Protein AF-A0AAD6E544-F1 (afdb_monomer_lite)

pLDDT: mean 71.39, std 13.04, range [35.19, 89.0]

Structure (mmCIF, N/CA/C/O backbone):
data_AF-A0AAD6E544-F1
#
_entry.id   AF-A0AAD6E544-F1
#
loop_
_atom_site.group_PDB
_atom_site.id
_atom_site.type_symbol
_atom_site.label_atom_id
_atom_site.label_alt_id
_atom_site.label_comp_id
_atom_site.label_asym_id
_atom_site.label_entity_id
_atom_site.label_seq_id
_atom_site.pdbx_PDB_ins_code
_atom_site.Cartn_x
_atom_site.Cartn_y
_atom_site.Cartn_z
_atom_site.occupancy
_atom_site.B_iso_or_equiv
_atom_site.auth_seq_id
_atom_site.auth_comp_id
_atom_site.auth_asym_id
_atom_site.auth_atom_id
_atom_site.pdbx_PDB_model_num
ATOM 1 N N . MET A 1 1 ? -18.993 24.884 -3.887 1.00 37.41 1 MET A N 1
ATOM 2 C CA . MET A 1 1 ? -19.398 24.580 -2.496 1.00 37.41 1 MET A CA 1
ATOM 3 C C . MET A 1 1 ? -19.678 23.075 -2.338 1.00 37.41 1 MET A C 1
ATOM 5 O O . MET A 1 1 ? -20.752 22.699 -1.905 1.00 37.41 1 MET A O 1
ATOM 9 N N . GLY A 1 2 ? -18.723 22.205 -2.718 1.00 45.84 2 GLY A N 1
ATOM 10 C CA . GLY A 1 2 ? -18.941 20.744 -2.788 1.00 45.84 2 GLY A CA 1
ATOM 11 C C . GLY A 1 2 ? -17.699 19.869 -2.557 1.00 45.84 2 GLY A C 1
ATOM 12 O O . GLY A 1 2 ? -17.730 18.685 -2.861 1.00 45.84 2 GLY A O 1
ATOM 13 N N . SER A 1 3 ? -16.596 20.416 -2.033 1.00 56.09 3 SER A N 1
ATOM 14 C CA . SER A 1 3 ? -15.335 19.658 -1.915 1.00 56.09 3 SER A CA 1
ATOM 15 C C . SER A 1 3 ? -15.232 18.784 -0.664 1.00 56.09 3 SER A C 1
ATOM 17 O O . SER A 1 3 ? -14.576 17.749 -0.718 1.00 56.09 3 SER A O 1
ATOM 19 N N . ILE A 1 4 ? -15.874 19.149 0.452 1.00 55.16 4 ILE A N 1
ATOM 20 C CA . ILE A 1 4 ? -15.643 18.467 1.741 1.00 55.16 4 ILE A CA 1
ATOM 21 C C . ILE A 1 4 ? -16.252 17.058 1.759 1.00 55.16 4 ILE A C 1
ATOM 23 O O . ILE A 1 4 ? -15.637 16.153 2.300 1.00 55.16 4 ILE A O 1
ATOM 27 N N . ILE A 1 5 ? -17.401 16.832 1.114 1.00 61.97 5 ILE A N 1
ATOM 28 C CA . ILE A 1 5 ? -18.051 15.506 1.099 1.00 61.97 5 ILE A CA 1
ATOM 29 C C . ILE A 1 5 ? -17.251 14.508 0.244 1.00 61.97 5 ILE A C 1
ATOM 31 O O . ILE A 1 5 ? -17.193 13.325 0.564 1.00 61.97 5 ILE A O 1
ATOM 35 N N . SER A 1 6 ? -16.554 14.989 -0.794 1.00 71.44 6 SER A N 1
ATOM 36 C CA . SER A 1 6 ? -15.787 14.123 -1.700 1.00 71.44 6 SER A CA 1
ATOM 37 C C . SER A 1 6 ? -14.628 13.393 -1.016 1.00 71.44 6 SER A C 1
ATOM 39 O O . SER A 1 6 ? -14.328 12.264 -1.386 1.00 71.44 6 SER A O 1
ATOM 41 N N . ILE A 1 7 ? -14.010 13.996 0.009 1.00 79.62 7 ILE A N 1
ATOM 42 C CA . ILE A 1 7 ? -12.838 13.418 0.684 1.00 79.62 7 ILE A CA 1
ATOM 43 C C . ILE A 1 7 ? -13.203 12.215 1.562 1.00 79.62 7 ILE A C 1
ATOM 45 O O . ILE A 1 7 ? -12.372 11.350 1.822 1.00 79.62 7 ILE A O 1
ATOM 49 N N . PHE A 1 8 ? -14.457 12.154 2.012 1.00 79.44 8 PHE A N 1
ATOM 50 C CA . PHE A 1 8 ? -14.987 11.053 2.810 1.00 79.44 8 PHE A CA 1
ATOM 51 C C . PHE A 1 8 ? -15.569 9.938 1.948 1.00 79.44 8 PHE A C 1
ATOM 53 O O . PHE A 1 8 ? -16.014 8.942 2.501 1.00 79.44 8 PHE A O 1
ATOM 60 N N . HIS A 1 9 ? -15.594 10.080 0.625 1.00 82.06 9 HIS A N 1
ATOM 61 C CA . HIS A 1 9 ? -16.112 9.043 -0.255 1.00 82.06 9 HIS A CA 1
ATOM 62 C C . HIS A 1 9 ? -15.149 7.838 -0.286 1.00 82.06 9 HIS A C 1
ATOM 64 O O . HIS A 1 9 ? -13.937 8.052 -0.367 1.00 82.06 9 HIS A O 1
ATOM 70 N N . PRO A 1 10 ? -15.635 6.582 -0.284 1.00 77.44 10 PRO A N 1
ATOM 71 C CA . PRO A 1 10 ? -14.757 5.403 -0.242 1.00 77.44 10 PRO A CA 1
ATOM 72 C C . PRO A 1 10 ? -13.867 5.296 -1.490 1.00 77.44 10 PRO A C 1
ATOM 74 O O . PRO A 1 10 ? -12.721 4.854 -1.434 1.00 77.44 10 PRO A O 1
ATOM 77 N N . GLY A 1 11 ? -14.364 5.793 -2.624 1.00 79.75 11 GLY A N 1
ATOM 78 C CA . GLY A 1 11 ? -13.608 5.921 -3.872 1.00 79.75 11 GLY A CA 1
ATOM 79 C C . GLY A 1 11 ? -12.669 7.133 -3.951 1.00 79.75 11 GLY A C 1
ATOM 80 O O . GLY A 1 11 ? -12.139 7.395 -5.027 1.00 79.75 11 GLY A O 1
ATOM 81 N N . PHE A 1 12 ? -12.487 7.911 -2.879 1.00 84.12 12 PHE A N 1
ATOM 82 C CA . PHE A 1 12 ? -11.578 9.055 -2.907 1.00 84.12 12 PHE A CA 1
ATOM 83 C C . PHE A 1 12 ? -10.127 8.597 -3.095 1.00 84.12 12 PHE A C 1
ATOM 85 O O . PHE A 1 12 ? -9.654 7.668 -2.442 1.00 84.12 12 PHE A O 1
ATOM 92 N N . THR A 1 13 ? -9.396 9.293 -3.961 1.00 83.31 13 THR A N 1
ATOM 93 C CA . THR A 1 13 ? -7.966 9.071 -4.184 1.00 83.31 13 THR A CA 1
ATOM 94 C C . THR A 1 13 ? -7.228 10.390 -4.088 1.00 83.31 13 THR A C 1
ATOM 96 O O . THR A 1 13 ? -7.663 11.387 -4.668 1.00 83.31 13 THR A O 1
ATOM 99 N N . TRP A 1 14 ? -6.085 10.397 -3.406 1.00 80.38 14 TRP A N 1
ATOM 100 C CA . TRP A 1 14 ? -5.241 11.585 -3.365 1.00 80.38 14 TRP A CA 1
ATOM 101 C C . TRP A 1 14 ? -4.685 11.896 -4.760 1.00 80.38 14 TRP A C 1
ATOM 103 O O . TRP A 1 14 ? -4.301 10.968 -5.477 1.00 80.38 14 TRP A O 1
ATOM 113 N N . PRO A 1 15 ? -4.591 13.182 -5.148 1.00 76.81 15 PRO A N 1
ATOM 114 C CA . PRO A 1 15 ? -3.911 13.563 -6.375 1.00 76.81 15 PRO A CA 1
ATOM 115 C C . PRO A 1 15 ? -2.449 13.121 -6.280 1.00 76.81 15 PRO A C 1
ATOM 117 O O . PRO A 1 15 ? -1.668 13.635 -5.477 1.00 76.81 15 PRO A O 1
ATOM 120 N N . GLN A 1 16 ? -2.085 12.124 -7.080 1.00 66.19 16 GLN A N 1
ATOM 121 C CA . GLN A 1 16 ? -0.744 11.567 -7.061 1.00 66.19 16 GLN A CA 1
ATOM 122 C C . GLN A 1 16 ? 0.183 12.455 -7.889 1.00 66.19 16 GLN A C 1
ATOM 124 O O . GLN A 1 16 ? -0.009 12.635 -9.090 1.00 66.19 16 GLN A O 1
ATOM 129 N N . ARG A 1 17 ? 1.230 12.990 -7.254 1.00 61.19 17 ARG A N 1
ATOM 130 C CA . ARG A 1 17 ? 2.370 13.531 -7.998 1.00 61.19 17 ARG A CA 1
ATOM 131 C C . ARG A 1 17 ? 3.162 12.347 -8.534 1.00 61.19 17 ARG A C 1
ATOM 133 O O . ARG A 1 17 ? 3.851 11.671 -7.774 1.00 61.19 17 ARG A O 1
ATOM 140 N N . ILE A 1 18 ? 3.027 12.075 -9.826 1.00 61.66 18 ILE A N 1
ATOM 141 C CA . ILE A 1 18 ? 3.877 11.105 -10.514 1.00 61.66 18 ILE A CA 1
ATOM 142 C C . ILE A 1 18 ? 5.284 11.705 -10.525 1.00 61.66 18 ILE A C 1
ATOM 144 O O . ILE A 1 18 ? 5.529 12.716 -11.179 1.00 61.66 18 ILE A O 1
ATOM 148 N N . SER A 1 19 ? 6.190 11.133 -9.730 1.00 60.44 19 SER A N 1
ATOM 149 C CA . SER A 1 19 ? 7.608 11.462 -9.829 1.00 60.44 19 SER A CA 1
ATOM 150 C C . SER A 1 19 ? 8.166 10.707 -11.033 1.00 60.44 19 SER A C 1
ATOM 152 O O . SER A 1 19 ? 8.144 9.477 -11.005 1.00 60.44 19 SER A O 1
ATOM 154 N N . PRO A 1 20 ? 8.688 11.388 -12.066 1.00 60.16 20 PRO A N 1
ATOM 155 C CA . PRO A 1 20 ? 9.311 10.716 -13.207 1.00 60.16 20 PRO A CA 1
ATOM 156 C C . PRO A 1 20 ? 10.679 10.107 -12.849 1.00 60.16 20 PRO A C 1
ATOM 158 O O . PRO A 1 20 ? 11.314 9.459 -13.675 1.00 60.16 20 PRO A O 1
ATOM 161 N N . ILE A 1 21 ? 11.175 10.344 -11.630 1.00 70.81 21 ILE A N 1
ATOM 162 C CA . ILE A 1 21 ? 12.510 9.932 -11.205 1.00 70.81 21 ILE A CA 1
ATOM 163 C C . ILE A 1 21 ? 12.426 8.572 -10.518 1.00 70.81 21 ILE A C 1
ATOM 165 O O . ILE A 1 21 ? 11.900 8.453 -9.409 1.00 70.81 21 ILE A O 1
ATOM 169 N N . ILE A 1 22 ? 12.999 7.564 -11.170 1.00 76.00 22 ILE A N 1
ATOM 170 C CA . ILE A 1 22 ? 13.142 6.215 -10.625 1.00 76.00 22 ILE A CA 1
ATOM 171 C C . ILE A 1 22 ? 14.223 6.225 -9.541 1.00 76.00 22 ILE A C 1
ATOM 173 O O . ILE A 1 22 ? 15.335 6.719 -9.751 1.00 76.00 22 ILE A O 1
ATOM 177 N N . CYS A 1 23 ? 13.896 5.688 -8.364 1.00 73.31 23 CYS A N 1
ATOM 178 C CA . CYS A 1 23 ? 14.810 5.662 -7.228 1.00 73.31 23 CYS A CA 1
ATOM 179 C C . CYS A 1 23 ? 15.941 4.651 -7.468 1.00 73.31 23 CYS A C 1
ATOM 181 O O . CYS A 1 23 ? 15.741 3.441 -7.382 1.00 73.31 23 CYS A O 1
ATOM 183 N N . LYS A 1 24 ? 17.145 5.154 -7.754 1.00 75.31 24 LYS A N 1
ATOM 184 C CA . LYS A 1 24 ? 18.353 4.331 -7.950 1.00 75.31 24 LYS A CA 1
ATOM 185 C C . LYS A 1 24 ? 19.061 3.956 -6.648 1.00 75.31 24 LYS A C 1
ATOM 187 O O . LYS A 1 24 ? 19.934 3.102 -6.646 1.00 75.31 24 LYS A O 1
ATOM 192 N N . ILE A 1 25 ? 18.711 4.616 -5.547 1.00 76.88 25 ILE A N 1
ATOM 193 C CA . ILE A 1 25 ? 19.344 4.421 -4.242 1.00 76.88 25 ILE A CA 1
ATOM 194 C C . ILE A 1 25 ? 18.436 3.533 -3.399 1.00 76.88 25 ILE A C 1
ATOM 196 O O . ILE A 1 25 ? 17.225 3.757 -3.361 1.00 76.88 25 ILE A O 1
ATOM 200 N N . THR A 1 26 ? 19.024 2.567 -2.693 1.00 74.19 26 THR A N 1
ATOM 201 C CA . THR A 1 26 ? 18.292 1.756 -1.722 1.00 74.19 26 THR A CA 1
ATOM 202 C C . THR A 1 26 ? 17.667 2.663 -0.660 1.00 74.19 26 THR A C 1
ATOM 204 O O . THR A 1 26 ? 18.392 3.377 0.044 1.00 74.19 26 THR A O 1
ATOM 207 N N . PRO A 1 27 ? 16.333 2.670 -0.521 1.00 71.38 27 PRO A N 1
ATOM 208 C CA . PRO A 1 27 ? 15.684 3.441 0.524 1.00 71.38 27 PRO A CA 1
ATOM 209 C C . PRO A 1 27 ? 16.084 2.910 1.906 1.00 71.38 27 PRO A C 1
ATOM 211 O O . PRO A 1 27 ? 16.289 1.714 2.110 1.00 71.38 27 PRO A O 1
ATOM 214 N N . LYS A 1 28 ? 16.215 3.815 2.880 1.00 70.44 28 LYS A N 1
ATOM 215 C CA . LYS A 1 28 ? 16.589 3.440 4.250 1.00 70.44 28 LYS A CA 1
ATOM 216 C C . LYS A 1 28 ? 15.499 2.562 4.859 1.00 70.44 28 LYS A C 1
ATOM 218 O O . LYS A 1 28 ? 14.329 2.931 4.788 1.00 70.44 28 LYS A O 1
ATOM 223 N N . ILE A 1 29 ? 15.884 1.468 5.526 1.00 68.00 29 ILE A N 1
ATOM 224 C CA . ILE A 1 29 ? 14.922 0.717 6.338 1.00 68.00 29 ILE A CA 1
ATOM 225 C C . ILE A 1 29 ? 14.431 1.642 7.465 1.00 68.00 29 ILE A C 1
ATOM 227 O O . ILE A 1 29 ? 15.250 2.169 8.232 1.00 68.00 29 ILE A O 1
ATOM 231 N N . PRO A 1 30 ? 13.115 1.827 7.609 1.00 64.62 30 PRO A N 1
ATOM 232 C CA . PRO A 1 30 ? 12.549 2.472 8.779 1.00 64.62 30 PRO A CA 1
ATOM 233 C C . PRO A 1 30 ? 12.878 1.687 10.045 1.00 64.62 30 PRO A C 1
ATOM 235 O O . PRO A 1 30 ? 12.902 0.455 10.084 1.00 64.62 30 PRO A O 1
ATOM 238 N N . ARG A 1 31 ? 13.160 2.419 11.119 1.00 65.06 31 ARG A N 1
ATOM 239 C CA . ARG A 1 31 ? 13.463 1.794 12.405 1.00 65.0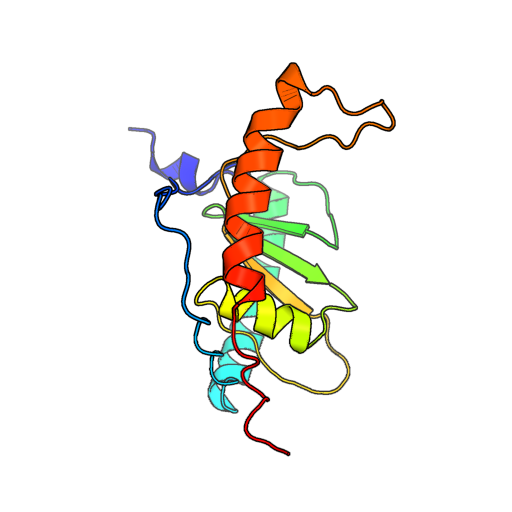6 31 ARG A CA 1
ATOM 240 C C . ARG A 1 31 ? 12.187 1.193 12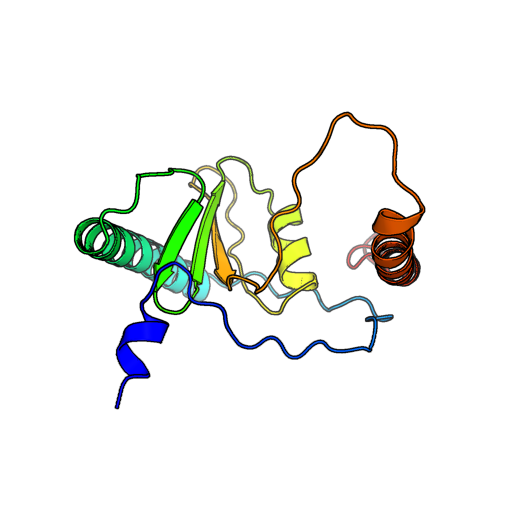.968 1.00 65.06 31 ARG A C 1
ATOM 242 O O . ARG A 1 31 ? 11.152 1.848 12.997 1.00 65.06 31 ARG A O 1
ATOM 249 N N . SER A 1 32 ? 12.284 -0.029 13.485 1.00 63.75 32 SER A N 1
ATOM 250 C CA . SER A 1 32 ? 11.164 -0.640 14.192 1.00 63.75 32 SER A CA 1
ATOM 251 C C . SER A 1 32 ? 10.717 0.267 15.345 1.00 63.75 32 SER A C 1
ATOM 253 O O . SER A 1 32 ? 11.578 0.695 16.129 1.00 63.75 32 SER A O 1
ATOM 255 N N . PRO A 1 33 ? 9.412 0.522 15.510 1.00 65.50 33 PRO A N 1
ATOM 256 C CA . PRO A 1 33 ? 8.934 1.405 16.558 1.00 65.50 33 PRO A CA 1
ATOM 257 C C . PRO A 1 33 ? 9.279 0.839 17.941 1.00 65.50 33 PRO A C 1
ATOM 259 O O . PRO A 1 33 ? 9.139 -0.360 18.221 1.00 65.50 33 PRO A O 1
ATOM 262 N N . GLY A 1 34 ? 9.736 1.724 18.830 1.00 71.31 34 GLY A N 1
ATOM 263 C CA . GLY A 1 34 ? 9.991 1.403 20.235 1.00 71.31 34 GLY A CA 1
ATOM 264 C C . GLY A 1 34 ? 8.709 1.013 20.984 1.00 71.31 34 GLY A C 1
ATOM 265 O O . GLY A 1 34 ? 7.605 1.113 20.454 1.00 71.31 34 GLY A O 1
ATOM 266 N N . LYS A 1 35 ? 8.828 0.595 22.253 1.00 74.38 35 LYS A N 1
ATOM 267 C CA . LYS A 1 35 ? 7.683 0.137 23.075 1.00 74.38 35 LYS A CA 1
ATOM 268 C C . LYS A 1 35 ? 6.508 1.129 23.100 1.00 74.38 35 LYS A C 1
ATOM 270 O O . LYS A 1 35 ? 5.358 0.711 23.040 1.00 74.38 35 LYS A O 1
ATOM 275 N N . LEU A 1 36 ? 6.801 2.428 23.180 1.00 76.12 36 LEU A N 1
ATOM 276 C CA . LEU A 1 36 ? 5.785 3.486 23.164 1.00 76.12 36 LEU A CA 1
ATOM 277 C C . LEU A 1 36 ? 5.107 3.612 21.796 1.00 76.12 36 LEU A C 1
ATOM 279 O O . LEU A 1 36 ? 3.884 3.691 21.738 1.00 76.12 36 LEU A O 1
ATOM 283 N N . GLY A 1 37 ? 5.886 3.553 20.712 1.00 74.69 37 GLY A N 1
ATOM 284 C CA . GLY A 1 37 ? 5.356 3.579 19.347 1.00 74.69 37 GLY A CA 1
ATOM 285 C C . GLY A 1 37 ? 4.417 2.406 19.080 1.00 74.69 37 GLY A C 1
ATOM 286 O O . GLY A 1 37 ? 3.342 2.601 18.530 1.00 74.69 37 GLY A O 1
ATOM 287 N N . ARG A 1 38 ? 4.753 1.207 19.576 1.00 70.38 38 ARG A N 1
ATOM 288 C CA . ARG A 1 38 ? 3.872 0.033 19.464 1.00 70.38 38 ARG A CA 1
ATOM 289 C C . ARG A 1 38 ? 2.521 0.235 20.149 1.00 70.38 38 ARG A C 1
ATOM 291 O O . ARG A 1 38 ? 1.494 -0.029 19.542 1.00 70.38 38 ARG A O 1
ATOM 298 N N . ARG A 1 39 ? 2.506 0.776 21.373 1.00 75.69 39 ARG A N 1
ATOM 299 C CA . ARG A 1 39 ? 1.252 1.075 22.092 1.00 75.69 39 ARG A CA 1
ATOM 300 C C . ARG A 1 39 ? 0.407 2.131 21.387 1.00 75.69 39 ARG A C 1
ATOM 302 O O . ARG A 1 39 ? -0.806 1.978 21.306 1.00 75.69 39 ARG A O 1
ATOM 309 N N . ALA A 1 40 ? 1.040 3.193 20.888 1.00 78.12 40 ALA A N 1
ATOM 310 C CA . ALA A 1 40 ? 0.342 4.210 20.107 1.00 78.12 40 ALA A CA 1
ATOM 311 C C . ALA A 1 40 ? -0.303 3.598 18.854 1.00 78.12 40 ALA A C 1
ATOM 313 O O . ALA A 1 40 ? -1.425 3.950 18.499 1.00 78.12 40 ALA A O 1
ATOM 314 N N . TRP A 1 41 ? 0.374 2.633 18.231 1.00 75.25 41 TRP A N 1
ATOM 315 C CA . TRP A 1 41 ? -0.125 1.952 17.046 1.00 75.25 41 TRP A CA 1
ATOM 316 C C . TRP A 1 41 ? -1.274 0.984 17.334 1.00 75.25 41 TRP A C 1
ATOM 318 O O . TRP A 1 41 ? -2.258 0.984 16.603 1.00 75.25 41 TRP A O 1
ATOM 328 N N . ASP A 1 42 ? -1.213 0.230 18.432 1.00 74.06 42 ASP A N 1
ATOM 329 C CA . ASP A 1 42 ? -2.332 -0.607 18.886 1.00 74.06 42 ASP A CA 1
ATOM 330 C C . ASP A 1 42 ? -3.605 0.222 19.123 1.00 74.06 42 ASP A C 1
ATOM 332 O O . ASP A 1 42 ? -4.707 -0.174 18.730 1.00 74.06 42 ASP A O 1
ATOM 336 N N . LEU A 1 43 ? -3.452 1.401 19.738 1.00 81.75 43 LEU A N 1
ATOM 337 C CA . LEU A 1 43 ? -4.554 2.343 19.943 1.00 81.75 43 LEU A CA 1
ATOM 338 C C . LEU A 1 43 ? -5.093 2.872 18.613 1.00 81.75 43 LEU A C 1
ATOM 340 O O . LEU A 1 43 ? -6.310 2.932 18.422 1.00 81.75 43 LEU A O 1
ATOM 344 N N . LEU A 1 44 ? -4.201 3.226 17.687 1.00 82.81 44 LEU A N 1
ATOM 345 C CA . LEU A 1 44 ? -4.578 3.703 16.362 1.00 82.81 44 LEU A CA 1
ATOM 346 C C . LEU A 1 44 ? -5.336 2.626 15.583 1.00 82.81 44 LEU A C 1
ATOM 348 O O . LEU A 1 44 ? -6.416 2.910 15.080 1.00 82.81 44 LEU A O 1
ATOM 352 N N . HIS A 1 45 ? -4.854 1.384 15.554 1.00 76.00 45 HIS A N 1
ATOM 353 C CA . HIS A 1 45 ? -5.542 0.275 14.889 1.00 76.00 45 HIS A CA 1
ATOM 354 C C . HIS A 1 45 ? -6.926 0.002 15.478 1.00 76.00 45 HIS A C 1
ATOM 356 O O . HIS A 1 45 ? -7.891 -0.157 14.732 1.00 76.00 45 HIS A O 1
ATOM 362 N N . THR A 1 46 ? -7.047 0.020 16.806 1.00 81.62 46 THR A N 1
ATOM 363 C CA . THR A 1 46 ? -8.343 -0.143 17.484 1.00 81.62 46 THR A CA 1
ATOM 364 C C . THR A 1 46 ? -9.311 0.987 17.113 1.00 81.62 46 THR A C 1
ATOM 366 O O . THR A 1 46 ? -10.490 0.757 16.831 1.00 81.62 46 THR A O 1
ATOM 369 N N . SER A 1 47 ? -8.800 2.218 17.059 1.00 84.06 47 SER A N 1
ATOM 370 C CA . SER A 1 47 ? -9.582 3.398 16.682 1.00 84.06 47 SER A CA 1
ATOM 371 C C . SER A 1 47 ? -10.017 3.336 15.219 1.00 84.06 47 SER A C 1
ATOM 373 O O . SER A 1 47 ? -11.180 3.583 14.918 1.00 84.06 47 SER A O 1
ATOM 375 N N . LEU A 1 48 ? -9.115 2.946 14.314 1.00 83.56 48 LEU A N 1
ATOM 376 C CA . LEU A 1 48 ? -9.399 2.790 12.888 1.00 83.56 48 LEU A CA 1
ATOM 377 C C . LEU A 1 48 ? -10.469 1.735 12.630 1.00 83.56 48 LEU A C 1
ATOM 379 O O . LEU A 1 48 ? -11.358 1.979 11.826 1.00 83.56 48 LEU A O 1
ATOM 383 N N . TYR A 1 49 ? -10.427 0.602 13.332 1.00 82.00 49 TYR A N 1
ATOM 384 C CA . TYR A 1 49 ? -11.459 -0.426 13.209 1.00 82.00 49 TYR A CA 1
ATOM 385 C C . TYR A 1 49 ? -12.834 0.083 13.667 1.00 82.00 49 TYR A C 1
ATOM 387 O O . TYR A 1 49 ? -13.848 -0.150 13.014 1.00 82.00 49 TYR A O 1
ATOM 395 N N . THR A 1 50 ? -12.865 0.847 14.762 1.00 84.44 50 THR A N 1
ATOM 396 C CA . THR A 1 50 ? -14.100 1.465 15.270 1.00 84.44 50 THR A CA 1
ATOM 397 C C . THR A 1 50 ? -14.656 2.492 14.279 1.00 84.44 50 THR A C 1
ATOM 399 O O . THR A 1 50 ? -15.850 2.480 13.978 1.00 84.44 50 THR A O 1
ATOM 402 N N . ILE A 1 51 ? -13.788 3.351 13.734 1.00 85.44 51 ILE A N 1
ATOM 403 C CA . ILE A 1 51 ? -14.144 4.339 12.706 1.00 85.44 51 ILE A CA 1
ATOM 404 C C . ILE A 1 51 ? -14.658 3.633 11.456 1.00 85.44 51 ILE A C 1
ATOM 406 O O . ILE A 1 51 ? -15.669 4.049 10.899 1.00 85.44 51 ILE A O 1
ATOM 410 N N . TRP A 1 52 ? -13.990 2.560 11.039 1.00 84.75 52 TRP A N 1
ATOM 411 C CA . TRP A 1 52 ? -14.383 1.768 9.887 1.00 84.75 52 TRP A CA 1
ATOM 412 C C . TRP A 1 52 ? -15.781 1.178 10.055 1.00 84.75 52 TRP A C 1
ATOM 414 O O . TRP A 1 52 ? -16.603 1.346 9.167 1.00 84.75 52 TRP A O 1
ATOM 424 N N . ASN A 1 53 ? -16.083 0.563 11.202 1.00 84.12 53 ASN A N 1
ATOM 425 C CA . ASN A 1 53 ? -17.398 -0.026 11.460 1.00 84.12 53 ASN A CA 1
ATOM 426 C C . ASN A 1 53 ? -18.527 1.021 11.439 1.00 84.12 53 ASN A C 1
ATOM 428 O O . ASN A 1 53 ? -19.624 0.768 10.948 1.00 84.12 53 ASN A O 1
ATOM 432 N N . TRP A 1 54 ? -18.258 2.221 11.958 1.00 85.88 54 TRP A N 1
ATOM 433 C CA . TRP A 1 54 ? -19.205 3.333 11.878 1.00 85.88 54 TRP A CA 1
ATOM 434 C C . TRP A 1 54 ? -19.372 3.843 10.436 1.00 85.88 54 TRP A C 1
ATOM 436 O O . TRP A 1 54 ? -20.484 4.095 9.976 1.00 85.88 54 TRP A O 1
ATOM 446 N N . TYR A 1 55 ? -18.263 3.960 9.710 1.00 84.94 55 TYR A N 1
ATOM 447 C CA . TYR A 1 55 ? -18.209 4.460 8.342 1.00 84.94 55 TYR A CA 1
ATOM 448 C C . TYR A 1 55 ? -18.845 3.500 7.324 1.00 84.94 55 TYR A C 1
ATOM 450 O O . TYR A 1 55 ? -19.600 3.938 6.455 1.00 84.94 55 TYR A O 1
ATOM 458 N N . SER A 1 56 ? -18.598 2.194 7.453 1.00 82.75 56 SER A N 1
ATOM 459 C CA . SER A 1 56 ? -19.176 1.158 6.594 1.00 82.75 56 SER A CA 1
ATOM 460 C C . SER A 1 56 ? -20.695 1.104 6.737 1.00 82.75 56 SER A C 1
ATOM 462 O O . SER A 1 56 ? -21.393 1.022 5.729 1.00 82.75 56 SER A O 1
ATOM 464 N N . GLY A 1 57 ? -21.213 1.265 7.961 1.00 81.62 57 GLY A N 1
ATOM 465 C CA . GLY A 1 57 ? -22.647 1.393 8.220 1.00 81.62 57 GLY A CA 1
ATOM 466 C C . GLY A 1 57 ? -23.271 2.641 7.588 1.00 81.62 57 GLY A C 1
ATOM 467 O O . GLY A 1 57 ? -24.431 2.606 7.185 1.00 81.62 57 GLY A O 1
ATOM 468 N N . TRP A 1 58 ? -22.509 3.730 7.450 1.00 83.00 58 TRP A N 1
ATOM 469 C CA . TRP A 1 58 ? -22.991 4.955 6.809 1.00 83.00 58 TRP A CA 1
ATOM 470 C C . TRP A 1 58 ? -23.036 4.850 5.275 1.00 83.00 58 TRP A C 1
ATOM 472 O O . TRP A 1 58 ? -23.971 5.359 4.659 1.00 83.00 58 TRP A O 1
ATOM 482 N N . TYR A 1 59 ? -22.063 4.173 4.658 1.00 79.19 59 TYR A N 1
ATOM 483 C CA . TYR A 1 59 ? -21.945 4.057 3.195 1.00 79.19 59 TYR A CA 1
ATOM 484 C C . TYR A 1 59 ? -22.453 2.730 2.609 1.00 79.19 59 TYR A C 1
ATOM 486 O O . TYR A 1 59 ? -22.432 2.567 1.392 1.00 79.19 59 TYR A O 1
ATOM 494 N N . GLY A 1 60 ? -22.915 1.790 3.441 1.00 76.81 60 GLY A N 1
ATOM 495 C CA . GLY A 1 60 ? -23.415 0.487 2.991 1.00 76.81 60 GLY A CA 1
ATOM 496 C C . GLY A 1 60 ? -22.343 -0.372 2.314 1.00 76.81 60 GLY A C 1
ATOM 497 O O . GLY A 1 60 ? -22.644 -1.094 1.369 1.00 76.81 60 GLY A O 1
ATOM 498 N N . ILE A 1 61 ? -21.088 -0.253 2.755 1.00 77.06 61 ILE A N 1
ATOM 499 C CA . ILE A 1 61 ? -19.949 -0.972 2.169 1.00 77.06 61 ILE A CA 1
ATOM 500 C C . ILE A 1 61 ? -20.020 -2.443 2.595 1.00 77.06 61 ILE A C 1
ATOM 502 O O . ILE A 1 61 ? -20.173 -2.734 3.783 1.00 77.06 61 ILE A O 1
ATOM 506 N N . GLU A 1 62 ? -19.893 -3.367 1.639 1.00 74.19 62 GLU A N 1
ATOM 507 C CA . GLU A 1 62 ? -19.838 -4.799 1.939 1.00 74.19 62 GLU A CA 1
ATOM 508 C C . GLU A 1 62 ? -18.618 -5.129 2.809 1.00 74.19 62 GLU A C 1
ATOM 510 O O . GLU A 1 62 ? -17.511 -4.631 2.597 1.00 74.19 62 GLU A O 1
ATOM 515 N N . PHE A 1 63 ? -18.832 -5.968 3.824 1.00 66.94 63 PHE A N 1
ATOM 516 C CA . PHE A 1 63 ? -17.773 -6.398 4.727 1.00 66.94 63 PHE A CA 1
ATOM 517 C C . PHE A 1 63 ? -16.786 -7.298 3.968 1.00 66.94 63 PHE A C 1
ATOM 519 O O . PHE A 1 63 ? -17.062 -8.475 3.744 1.00 66.94 63 PHE A O 1
ATOM 526 N N . ASP A 1 64 ? -15.616 -6.762 3.622 1.00 70.12 64 ASP A N 1
ATOM 527 C CA . ASP A 1 64 ? -14.444 -7.553 3.247 1.00 70.12 64 ASP A CA 1
ATOM 528 C C . ASP A 1 64 ? -13.458 -7.560 4.422 1.00 70.12 64 ASP A C 1
ATOM 530 O O . ASP A 1 64 ? -12.927 -6.529 4.839 1.00 70.12 64 ASP A O 1
ATOM 534 N N . SER A 1 65 ? -13.200 -8.746 4.978 1.00 65.75 65 SER A N 1
ATOM 535 C CA . SER A 1 65 ? -12.258 -8.913 6.088 1.00 65.75 65 SER A CA 1
ATOM 536 C C . SER A 1 65 ? -10.811 -8.607 5.702 1.00 65.75 65 SER A C 1
ATOM 538 O O . SER A 1 65 ? -9.978 -8.433 6.592 1.00 65.75 65 SER A O 1
ATOM 540 N N . ARG A 1 66 ? -10.495 -8.547 4.403 1.00 68.38 66 ARG A N 1
ATOM 541 C CA . ARG A 1 66 ? -9.135 -8.367 3.881 1.00 68.38 66 ARG A CA 1
ATOM 542 C C . ARG A 1 66 ? -8.817 -6.912 3.571 1.00 68.38 66 ARG A C 1
ATOM 544 O O . ARG A 1 66 ? -7.671 -6.491 3.742 1.00 68.38 66 ARG A O 1
ATOM 551 N N . ILE A 1 67 ? -9.800 -6.147 3.104 1.00 75.12 67 ILE A N 1
ATOM 552 C CA . ILE A 1 67 ? -9.620 -4.768 2.648 1.00 75.12 67 ILE A CA 1
ATOM 553 C C . ILE A 1 67 ? -10.730 -3.906 3.242 1.00 75.12 67 ILE A C 1
ATOM 555 O O . ILE A 1 67 ? -11.896 -4.027 2.890 1.00 75.12 67 ILE A O 1
ATOM 559 N N . MET A 1 68 ? -10.344 -3.009 4.143 1.00 80.75 68 MET A N 1
ATOM 560 C CA . MET A 1 68 ? -11.246 -2.084 4.813 1.00 80.75 68 MET A CA 1
ATOM 561 C C . MET A 1 68 ? -11.027 -0.675 4.260 1.00 80.75 68 MET A C 1
ATOM 563 O O . MET A 1 68 ? -10.022 -0.027 4.565 1.00 80.75 68 MET A O 1
ATOM 567 N N . ASP A 1 69 ? -11.969 -0.200 3.447 1.00 84.62 69 ASP A N 1
ATOM 568 C CA . ASP A 1 69 ? -11.953 1.166 2.918 1.00 84.62 69 ASP A CA 1
ATOM 569 C C . ASP A 1 69 ? -12.261 2.178 4.033 1.00 84.62 69 ASP A C 1
ATOM 571 O O . ASP A 1 69 ? -13.280 2.095 4.720 1.00 84.62 69 ASP A O 1
ATOM 575 N N . LEU A 1 70 ? -11.363 3.142 4.218 1.00 85.75 70 LEU A N 1
ATOM 576 C CA . LEU A 1 70 ? -11.435 4.199 5.222 1.00 85.75 70 LEU A CA 1
ATOM 577 C C . LEU A 1 70 ? -11.637 5.568 4.545 1.00 85.75 70 LEU A C 1
ATOM 579 O O . LEU A 1 70 ? -11.288 5.756 3.374 1.00 85.75 70 LEU A O 1
ATOM 583 N N . PRO A 1 71 ? -12.151 6.572 5.279 1.00 84.56 71 PRO A N 1
ATOM 584 C CA . PRO A 1 71 ? -12.255 7.930 4.758 1.00 84.56 71 PRO A CA 1
ATOM 585 C C . PRO A 1 71 ? -10.881 8.499 4.379 1.00 84.56 71 PRO A C 1
ATOM 587 O O . PRO A 1 71 ? -9.836 8.003 4.807 1.00 84.56 71 PRO A O 1
ATOM 590 N N . PHE A 1 72 ? -10.883 9.583 3.600 1.00 83.81 72 PHE A N 1
ATOM 591 C CA . PHE A 1 72 ? -9.673 10.234 3.088 1.00 83.81 72 PHE A CA 1
ATOM 592 C C . PHE A 1 72 ? -8.866 9.351 2.135 1.00 83.81 72 PHE A C 1
ATOM 594 O O . PHE A 1 72 ? -7.657 9.533 2.003 1.00 83.81 72 PHE A O 1
ATOM 601 N N . GLY A 1 73 ? -9.512 8.387 1.471 1.00 82.06 73 GLY A N 1
ATOM 602 C CA . GLY A 1 73 ? -8.832 7.458 0.569 1.00 82.06 73 GLY A CA 1
ATOM 603 C C . GLY A 1 73 ? -7.774 6.632 1.291 1.00 82.06 73 GLY A C 1
ATOM 604 O O . GLY A 1 73 ? -6.719 6.351 0.726 1.00 82.06 73 GLY A O 1
ATOM 605 N N . LEU A 1 74 ? -8.005 6.316 2.564 1.00 84.69 74 LEU A N 1
ATOM 606 C CA . LEU A 1 74 ? -7.180 5.385 3.317 1.00 84.69 74 LEU A CA 1
ATOM 607 C C . LEU A 1 74 ? -7.730 3.974 3.120 1.00 84.69 74 LEU A C 1
ATOM 609 O O . LEU A 1 74 ? -8.925 3.777 2.935 1.00 84.69 74 LEU A O 1
ATOM 613 N N . ILE A 1 75 ? -6.852 2.984 3.155 1.00 83.88 75 ILE A N 1
ATOM 614 C CA . ILE A 1 75 ? -7.214 1.575 3.048 1.00 83.88 75 ILE A CA 1
ATOM 615 C C . ILE A 1 75 ? -6.480 0.839 4.148 1.00 83.88 75 ILE A C 1
ATOM 617 O O . ILE A 1 75 ? -5.258 0.925 4.255 1.00 83.88 75 ILE A O 1
ATOM 621 N N . LEU A 1 76 ? -7.219 0.103 4.964 1.00 81.50 76 LEU A N 1
ATOM 622 C CA . LEU A 1 76 ? -6.648 -0.792 5.949 1.00 81.50 76 LEU A CA 1
ATOM 623 C C . LEU A 1 76 ? -6.686 -2.212 5.386 1.00 81.50 76 LEU A C 1
ATOM 625 O O . LEU A 1 76 ? -7.736 -2.843 5.304 1.00 81.50 76 LEU A O 1
ATOM 629 N N . LYS A 1 77 ? -5.526 -2.717 4.970 1.00 79.19 77 LYS A N 1
ATOM 630 C CA . LYS A 1 77 ? -5.395 -4.093 4.492 1.00 79.19 77 LYS A CA 1
ATOM 631 C C . LYS A 1 77 ? -5.102 -4.993 5.683 1.00 79.19 77 LYS A C 1
ATOM 633 O O . LYS A 1 77 ? -4.018 -4.892 6.256 1.00 79.19 77 LYS A O 1
ATOM 638 N N . SER A 1 78 ? -6.045 -5.852 6.050 1.00 70.38 78 SER A N 1
ATOM 639 C CA . SER A 1 78 ? -5.826 -6.892 7.056 1.00 70.38 78 SER A CA 1
ATOM 640 C C . SER A 1 78 ? -5.265 -8.129 6.369 1.00 70.38 78 SER A C 1
ATOM 642 O O . SER A 1 78 ? -5.791 -8.585 5.353 1.00 70.38 78 SER A O 1
ATOM 644 N N . SER A 1 79 ? -4.166 -8.661 6.882 1.00 62.94 79 SER A N 1
ATOM 645 C CA . SER A 1 79 ? -3.574 -9.878 6.347 1.00 62.94 79 SER A CA 1
ATOM 646 C C . SER A 1 79 ? -3.071 -10.760 7.475 1.00 62.94 79 SER A C 1
ATOM 648 O O . SER A 1 79 ? -2.250 -10.370 8.307 1.00 62.94 79 SER A O 1
ATOM 650 N N . ASP A 1 80 ? -3.551 -11.998 7.452 1.00 57.03 80 ASP A N 1
ATOM 651 C CA . ASP A 1 80 ? -3.245 -13.021 8.450 1.00 57.03 80 ASP A CA 1
ATOM 652 C C . ASP A 1 80 ? -1.799 -13.537 8.331 1.00 57.03 80 ASP A C 1
ATOM 654 O O . ASP A 1 80 ? -1.350 -14.343 9.146 1.00 57.03 80 ASP A O 1
ATOM 658 N N . ARG A 1 81 ? -1.059 -13.097 7.299 1.00 55.38 81 ARG A N 1
ATOM 659 C CA . ARG A 1 81 ? 0.272 -13.611 6.943 1.00 55.38 81 ARG A CA 1
ATOM 660 C C . ARG A 1 81 ? 1.293 -12.553 6.532 1.00 55.38 81 ARG A C 1
ATOM 662 O O . ARG A 1 81 ? 2.352 -12.942 6.047 1.00 55.38 81 ARG A O 1
ATOM 669 N N . THR A 1 82 ? 1.026 -11.258 6.717 1.00 59.19 82 THR A N 1
ATOM 670 C CA . THR A 1 82 ? 2.024 -10.233 6.365 1.00 59.19 82 THR A CA 1
ATOM 671 C C . THR A 1 82 ? 3.281 -10.462 7.187 1.00 59.19 82 THR A C 1
ATOM 673 O O . THR A 1 82 ? 3.276 -10.307 8.411 1.00 59.19 82 THR A O 1
ATOM 676 N N . SER A 1 83 ? 4.354 -10.873 6.518 1.00 59.62 83 SER A N 1
ATOM 677 C CA . SER A 1 83 ? 5.624 -11.109 7.184 1.00 59.62 83 SER A CA 1
ATOM 678 C C . SER A 1 83 ? 6.245 -9.763 7.579 1.00 59.62 83 SER A C 1
ATOM 680 O O . SER A 1 83 ? 5.939 -8.715 6.999 1.00 59.62 83 SER A O 1
ATOM 682 N N . LYS A 1 84 ? 7.127 -9.760 8.583 1.00 60.09 84 LYS A N 1
ATOM 683 C CA . LYS A 1 84 ? 7.848 -8.537 8.986 1.00 60.09 84 LYS A CA 1
ATOM 684 C C . LYS A 1 84 ? 8.679 -7.975 7.832 1.00 60.09 84 LYS A C 1
ATOM 686 O O . LYS A 1 84 ? 8.919 -6.774 7.758 1.00 60.09 84 LYS A O 1
ATOM 691 N N . GLU A 1 85 ? 9.092 -8.850 6.927 1.00 62.41 85 GLU A N 1
ATOM 692 C CA . GLU A 1 85 ? 9.853 -8.552 5.725 1.00 62.41 85 GLU A CA 1
ATOM 693 C C . GLU A 1 85 ? 8.969 -7.894 4.656 1.00 62.41 85 GLU A C 1
ATOM 695 O O . GLU A 1 85 ? 9.380 -6.889 4.081 1.00 62.41 85 GLU A O 1
ATOM 700 N N . GLU A 1 86 ? 7.739 -8.379 4.442 1.00 65.19 86 GLU A N 1
ATOM 701 C CA . GLU A 1 86 ? 6.761 -7.736 3.548 1.00 65.19 86 GLU A CA 1
ATOM 702 C C . GLU A 1 86 ? 6.426 -6.324 4.047 1.00 65.19 86 GLU A C 1
ATOM 704 O O . GLU A 1 86 ? 6.510 -5.352 3.293 1.00 65.19 86 GLU A O 1
ATOM 709 N N . ALA A 1 87 ? 6.170 -6.194 5.349 1.00 63.38 87 ALA A N 1
ATOM 710 C CA . ALA A 1 87 ? 6.009 -4.912 6.020 1.00 63.38 87 ALA A CA 1
ATOM 711 C C . ALA A 1 87 ? 7.203 -3.983 5.771 1.00 63.38 87 ALA A C 1
ATOM 713 O O . ALA A 1 87 ? 7.038 -2.882 5.253 1.00 63.38 87 ALA A O 1
ATOM 714 N N . ALA A 1 88 ? 8.417 -4.433 6.090 1.00 62.34 88 ALA A N 1
ATOM 715 C CA . ALA A 1 88 ? 9.628 -3.641 5.906 1.00 62.34 88 ALA A CA 1
ATOM 716 C C . ALA A 1 88 ? 9.868 -3.260 4.435 1.00 62.34 88 ALA A C 1
ATOM 718 O O . ALA A 1 88 ? 10.324 -2.151 4.170 1.00 62.34 88 ALA A O 1
ATOM 719 N N . SER A 1 89 ? 9.528 -4.129 3.478 1.00 64.69 89 SER A N 1
ATOM 720 C CA . SER A 1 89 ? 9.662 -3.847 2.043 1.00 64.69 89 SER A CA 1
ATOM 721 C C . SER A 1 89 ? 8.720 -2.729 1.578 1.00 64.69 89 SER A C 1
ATOM 723 O O . SER A 1 89 ? 9.123 -1.837 0.826 1.00 64.69 89 SER A O 1
ATOM 725 N N . ILE A 1 90 ? 7.488 -2.704 2.093 1.00 66.62 90 ILE A N 1
ATOM 726 C CA . ILE A 1 90 ? 6.516 -1.648 1.793 1.00 66.62 90 ILE A CA 1
ATOM 727 C C . ILE A 1 90 ? 6.948 -0.338 2.445 1.00 66.62 90 ILE A C 1
ATOM 729 O O . ILE A 1 90 ? 6.900 0.707 1.799 1.00 66.62 90 ILE A O 1
ATOM 733 N N . GLN A 1 91 ? 7.464 -0.400 3.672 1.00 65.19 91 GLN A N 1
ATOM 734 C CA . GLN A 1 91 ? 7.991 0.776 4.353 1.00 65.19 91 GLN A CA 1
ATOM 735 C C . GLN A 1 91 ? 9.280 1.332 3.709 1.00 65.19 91 GLN A C 1
ATOM 737 O O . GLN A 1 91 ? 9.536 2.535 3.722 1.00 65.19 91 GLN A O 1
ATOM 742 N N . MET A 1 92 ? 10.100 0.464 3.114 1.00 62.72 92 MET A N 1
ATOM 743 C CA . MET A 1 92 ? 11.229 0.867 2.275 1.00 62.72 92 MET A CA 1
ATOM 744 C C . MET A 1 92 ? 10.736 1.571 1.005 1.00 62.72 92 MET A C 1
ATOM 746 O O . MET A 1 92 ? 11.280 2.593 0.602 1.00 62.72 92 MET A O 1
ATOM 750 N N . THR A 1 93 ? 9.662 1.071 0.397 1.00 58.12 93 THR A N 1
ATOM 751 C CA . THR A 1 93 ? 9.093 1.646 -0.832 1.00 58.12 93 THR A CA 1
ATOM 752 C C . THR A 1 93 ? 8.338 2.957 -0.568 1.00 58.12 93 THR A C 1
ATOM 754 O O . THR A 1 93 ? 8.265 3.830 -1.434 1.00 58.12 93 THR A O 1
ATOM 757 N N . ARG A 1 94 ? 7.779 3.129 0.634 1.00 54.66 94 ARG A N 1
ATOM 758 C CA . ARG A 1 94 ? 7.061 4.328 1.078 1.00 54.66 94 ARG A CA 1
ATOM 759 C C . ARG A 1 94 ? 7.296 4.545 2.558 1.00 54.66 94 ARG A C 1
ATOM 761 O O . ARG A 1 94 ? 7.021 3.629 3.316 1.00 54.66 94 ARG A O 1
ATOM 768 N N . ALA A 1 95 ? 7.680 5.763 2.949 1.00 44.25 95 ALA A N 1
ATOM 769 C CA . ALA A 1 95 ? 7.876 6.219 4.332 1.00 44.25 95 ALA A CA 1
ATOM 770 C C . ALA A 1 95 ? 6.625 6.039 5.222 1.00 44.25 95 ALA A C 1
ATOM 772 O O . ALA A 1 95 ? 5.937 6.985 5.588 1.00 44.25 95 ALA A O 1
ATOM 773 N N . THR A 1 96 ? 6.315 4.795 5.534 1.00 47.53 96 THR A N 1
ATOM 774 C CA . THR A 1 96 ? 5.229 4.318 6.378 1.00 47.53 96 THR A CA 1
ATOM 775 C C . THR A 1 96 ? 5.892 3.480 7.463 1.00 47.53 96 THR A C 1
ATOM 777 O O . THR A 1 96 ? 6.957 2.923 7.227 1.00 47.53 96 THR A O 1
ATOM 780 N N . GLU A 1 97 ? 5.346 3.451 8.674 1.00 44.62 97 GLU A N 1
ATOM 781 C CA . GLU A 1 97 ? 5.932 2.719 9.805 1.00 44.62 97 GLU A CA 1
ATOM 782 C C . GLU A 1 97 ? 5.024 1.539 10.184 1.00 44.62 97 GLU A C 1
ATOM 784 O O . GLU A 1 97 ? 3.801 1.676 10.179 1.00 44.62 97 GLU A O 1
ATOM 789 N N . GLN A 1 98 ? 5.601 0.381 10.533 1.00 50.31 98 GLN A N 1
ATOM 790 C CA . GLN A 1 98 ? 4.859 -0.776 11.064 1.00 50.31 98 GLN A CA 1
ATOM 791 C C . GLN A 1 98 ? 5.591 -1.413 12.259 1.00 50.31 98 GLN A C 1
ATOM 793 O O . GLN A 1 98 ? 6.827 -1.486 12.266 1.00 50.31 98 GLN A O 1
ATOM 798 N N . PRO A 1 99 ? 4.858 -1.903 13.278 1.00 42.34 99 PRO A N 1
ATOM 799 C CA . PRO A 1 99 ? 5.446 -2.554 14.440 1.00 42.34 99 PRO A CA 1
ATOM 800 C C . PRO A 1 99 ? 5.976 -3.962 14.161 1.00 42.34 99 PRO A C 1
ATOM 802 O O . PRO A 1 99 ? 5.353 -4.773 13.491 1.00 42.34 99 PRO A O 1
ATOM 805 N N . ASN A 1 100 ? 7.133 -4.257 14.759 1.00 44.72 100 ASN A N 1
ATOM 806 C CA . ASN A 1 100 ? 7.706 -5.595 14.870 1.00 44.72 100 ASN A CA 1
ATOM 807 C C . ASN A 1 100 ? 7.266 -6.222 16.202 1.00 44.72 100 ASN A C 1
ATOM 809 O O . ASN A 1 100 ? 7.864 -5.934 17.238 1.00 44.72 100 ASN A O 1
ATOM 813 N N . GLU A 1 101 ? 6.287 -7.123 16.179 1.00 40.75 101 GLU A N 1
ATOM 814 C CA . GLU A 1 101 ? 6.009 -8.054 17.285 1.00 40.75 101 GLU A CA 1
ATOM 815 C C . GLU A 1 101 ? 6.070 -9.501 16.784 1.00 40.75 101 GLU A C 1
ATOM 817 O O . GLU A 1 101 ? 5.678 -9.785 15.654 1.00 40.75 101 GLU A O 1
ATOM 822 N N . PRO A 1 102 ? 6.683 -10.429 17.534 1.00 42.03 102 PRO A N 1
ATOM 823 C CA . PRO A 1 102 ? 6.657 -11.840 17.206 1.00 42.03 102 PRO A CA 1
ATOM 824 C C . PRO A 1 102 ? 5.439 -12.471 17.897 1.00 42.03 102 PRO A C 1
ATOM 826 O O . PRO A 1 102 ? 5.272 -12.321 19.102 1.00 42.03 102 PRO A O 1
ATOM 829 N N . TYR A 1 103 ? 4.652 -13.218 17.130 1.00 35.78 103 TYR A N 1
ATOM 830 C CA . TYR A 1 103 ? 3.556 -14.080 17.583 1.00 35.78 103 TYR A CA 1
ATOM 831 C C . TYR A 1 103 ? 2.199 -13.400 17.843 1.00 35.78 103 TYR A C 1
ATOM 833 O O . TYR A 1 103 ? 1.976 -12.719 18.836 1.00 35.78 103 TYR A O 1
ATOM 841 N N . ASN A 1 104 ? 1.264 -13.741 16.951 1.00 35.19 104 ASN A N 1
ATOM 842 C CA . ASN A 1 104 ? -0.184 -13.745 17.151 1.00 35.19 104 ASN A CA 1
ATOM 843 C C . ASN A 1 104 ? -0.891 -12.377 17.232 1.00 35.19 104 ASN A C 1
ATOM 845 O O . ASN A 1 104 ? -1.376 -11.973 18.285 1.00 35.19 104 ASN A O 1
ATOM 849 N N . ARG A 1 105 ? -1.020 -11.681 16.097 1.00 47.50 105 ARG A N 1
ATOM 850 C CA . ARG A 1 105 ? -2.020 -10.615 15.924 1.00 47.50 105 ARG A CA 1
ATOM 851 C C . ARG A 1 105 ? -2.304 -10.395 14.444 1.00 47.50 105 ARG A C 1
ATOM 853 O O . ARG A 1 105 ? -1.378 -10.428 13.641 1.00 47.50 105 ARG A O 1
ATOM 860 N N . PHE A 1 106 ? -3.575 -10.182 14.107 1.00 49.72 106 PHE A N 1
ATOM 861 C CA . PHE A 1 106 ? -4.006 -9.691 12.800 1.00 49.72 106 PHE A CA 1
ATOM 862 C C . PHE A 1 106 ? -3.163 -8.468 12.429 1.00 49.72 106 PHE A C 1
ATOM 864 O O . PHE A 1 106 ? -3.243 -7.429 13.088 1.00 49.72 106 PHE A O 1
ATOM 871 N N . TRP A 1 107 ? -2.311 -8.607 11.415 1.00 57.25 107 TRP A N 1
ATOM 872 C CA . TRP A 1 107 ? -1.526 -7.490 10.916 1.00 57.25 107 TRP A CA 1
ATOM 873 C C . TRP A 1 107 ? -2.421 -6.678 10.009 1.00 57.25 107 TRP A C 1
ATOM 875 O O . TRP A 1 107 ? -2.935 -7.193 9.018 1.00 57.25 107 TRP A O 1
ATOM 885 N N . SER A 1 108 ? -2.593 -5.403 10.333 1.00 65.62 108 SER A N 1
ATOM 886 C CA . SER A 1 108 ? -3.239 -4.484 9.415 1.00 65.62 108 SER A CA 1
ATOM 887 C C . SER A 1 108 ? -2.244 -3.427 8.968 1.00 65.62 108 SER A C 1
ATOM 889 O O . SER A 1 108 ? -1.489 -2.870 9.762 1.00 65.62 108 SER A O 1
ATOM 891 N N . MET A 1 109 ? -2.185 -3.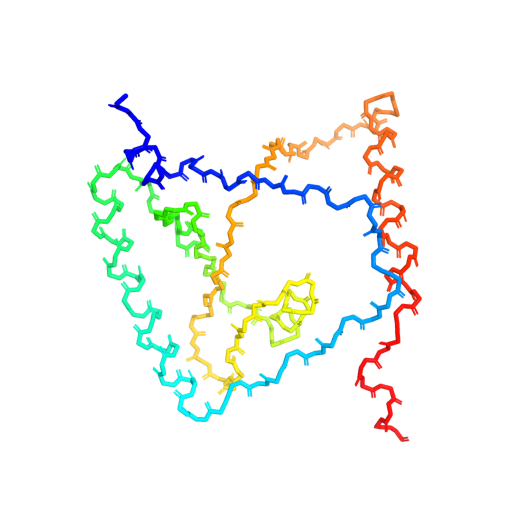212 7.661 1.00 73.62 109 MET A N 1
ATOM 892 C CA . MET A 1 109 ? -1.336 -2.205 7.053 1.00 73.62 109 MET A CA 1
ATOM 893 C C . MET A 1 109 ? -2.220 -1.063 6.588 1.00 73.62 109 MET A C 1
ATOM 895 O O . MET A 1 109 ? -3.134 -1.262 5.787 1.00 73.62 109 MET A O 1
ATOM 899 N N . LEU A 1 110 ? -1.940 0.129 7.105 1.00 78.56 110 LEU A N 1
ATOM 900 C CA . LEU A 1 110 ? -2.589 1.341 6.643 1.00 78.56 110 LEU A CA 1
ATOM 901 C C . LEU A 1 110 ? -1.896 1.811 5.365 1.00 78.56 110 LEU A C 1
ATOM 903 O O . LEU A 1 110 ? -0.697 2.083 5.351 1.00 78.56 110 LEU A O 1
ATOM 907 N N . MET A 1 111 ? -2.667 1.906 4.295 1.00 79.81 111 MET A N 1
ATOM 908 C CA . MET A 1 111 ? -2.231 2.341 2.981 1.00 79.81 111 MET A CA 1
ATOM 909 C C . MET A 1 111 ? -3.059 3.538 2.527 1.00 79.81 111 MET A C 1
ATOM 911 O O . MET A 1 111 ? -4.170 3.774 2.997 1.00 79.81 111 MET A O 1
ATOM 915 N N . THR A 1 112 ? -2.525 4.289 1.574 1.00 81.94 112 THR A N 1
ATOM 916 C CA . THR A 1 112 ? -3.287 5.279 0.814 1.00 81.94 112 THR A CA 1
ATOM 917 C C . THR A 1 112 ? -3.747 4.659 -0.498 1.00 81.94 112 THR A C 1
ATOM 919 O O . THR A 1 112 ? -2.957 4.035 -1.213 1.00 81.94 112 THR A O 1
ATOM 922 N N . ARG A 1 113 ? -5.026 4.845 -0.829 1.00 79.31 113 ARG A N 1
ATOM 923 C CA . ARG A 1 113 ? -5.601 4.479 -2.119 1.00 79.31 113 ARG A CA 1
ATOM 924 C C . ARG A 1 113 ? -4.901 5.279 -3.204 1.00 79.31 113 ARG A C 1
ATOM 926 O O . ARG A 1 113 ? -4.792 6.506 -3.129 1.00 79.31 113 ARG A O 1
ATOM 933 N N . LEU A 1 114 ? -4.420 4.565 -4.209 1.00 78.56 114 LEU A N 1
ATOM 934 C CA . LEU A 1 114 ? -3.824 5.169 -5.386 1.00 78.56 114 LEU A CA 1
ATOM 935 C C . LEU A 1 114 ? -4.880 5.303 -6.467 1.00 78.56 114 LEU A C 1
ATOM 937 O O . LEU A 1 114 ? -5.718 4.418 -6.640 1.00 78.56 114 LEU A O 1
ATOM 941 N N . SER A 1 115 ? -4.826 6.424 -7.178 1.00 78.69 115 SER A N 1
ATOM 942 C CA . SER A 1 115 ? -5.572 6.568 -8.418 1.00 78.69 115 SER A CA 1
ATOM 943 C C . SER A 1 115 ? -4.959 5.624 -9.446 1.00 78.69 115 SER A C 1
ATOM 945 O O . SER A 1 115 ? -3.740 5.587 -9.613 1.00 78.69 115 SER A O 1
ATOM 947 N N . GLY A 1 116 ? -5.794 4.822 -10.088 1.00 75.12 116 GLY A N 1
ATOM 948 C CA . GLY A 1 116 ? -5.349 3.813 -11.030 1.00 75.12 116 GLY A CA 1
ATOM 949 C C . GLY A 1 116 ? -6.529 3.154 -11.720 1.00 75.12 116 GLY A C 1
ATOM 950 O O . GLY A 1 116 ? -7.686 3.374 -11.359 1.00 75.12 116 GLY A O 1
ATOM 951 N N . ILE A 1 117 ? -6.210 2.351 -12.724 1.00 72.62 117 ILE A N 1
ATOM 952 C CA . ILE A 1 117 ? -7.175 1.544 -13.462 1.00 72.62 117 ILE A CA 1
ATOM 953 C C . ILE A 1 117 ? -7.076 0.125 -12.908 1.00 72.62 117 ILE A C 1
ATOM 955 O O . ILE A 1 117 ? -5.976 -0.342 -12.600 1.00 72.62 117 ILE A O 1
ATOM 959 N N . LEU A 1 118 ? -8.220 -0.542 -12.733 1.00 70.75 118 LEU A N 1
ATOM 960 C CA . LEU A 1 118 ? -8.221 -1.944 -12.341 1.00 70.75 118 LEU A CA 1
ATOM 961 C C . LEU A 1 118 ? -7.526 -2.740 -13.438 1.00 70.75 118 LEU A C 1
ATOM 963 O O . LEU A 1 118 ? -7.942 -2.709 -14.595 1.00 70.75 118 LEU A O 1
ATOM 967 N N . LEU A 1 119 ? -6.474 -3.450 -13.056 1.00 65.81 119 LEU A N 1
ATOM 968 C CA . LEU A 1 119 ? -5.831 -4.371 -13.959 1.00 65.81 119 LEU A CA 1
ATOM 969 C C . LEU A 1 119 ? -6.519 -5.728 -13.856 1.00 65.81 119 LEU A C 1
ATOM 971 O O . LEU A 1 119 ? -6.282 -6.485 -12.914 1.00 65.81 119 LEU A O 1
ATOM 975 N N . GLU A 1 120 ? -7.386 -6.015 -14.816 1.00 69.00 120 GLU A N 1
ATOM 976 C CA . GLU A 1 120 ? -7.998 -7.329 -14.937 1.00 69.00 120 GLU A CA 1
ATOM 977 C C . GLU A 1 120 ? -6.988 -8.289 -15.565 1.00 69.00 120 GLU A C 1
ATOM 979 O O . GLU A 1 120 ? -6.561 -8.118 -16.706 1.00 69.00 120 GLU A O 1
ATOM 984 N N . ASN A 1 121 ? -6.553 -9.280 -14.787 1.00 66.69 121 ASN A N 1
ATOM 985 C CA . ASN A 1 121 ? -5.626 -10.284 -15.283 1.00 66.69 121 ASN A CA 1
ATOM 986 C C . ASN A 1 121 ? -6.393 -11.238 -16.201 1.00 66.69 121 ASN A C 1
ATOM 988 O O . ASN A 1 121 ? -7.188 -12.053 -15.730 1.00 66.69 121 ASN A O 1
ATOM 992 N N . SER A 1 122 ? -6.182 -11.112 -17.507 1.00 73.25 122 SER A N 1
ATOM 993 C CA . SER A 1 122 ? -6.786 -12.013 -18.479 1.00 73.25 122 SER A CA 1
ATOM 994 C C . SER A 1 122 ? -5.908 -13.255 -18.654 1.00 73.25 122 SER A C 1
ATOM 996 O O . SER A 1 122 ? -4.684 -13.178 -18.637 1.00 73.25 122 SER A O 1
ATOM 998 N N . TYR A 1 123 ? -6.524 -14.419 -18.871 1.00 75.62 123 TYR A N 1
ATOM 999 C CA . TYR A 1 123 ? -5.801 -15.616 -19.329 1.00 75.62 123 TYR A CA 1
ATOM 1000 C C . TYR A 1 123 ? -5.436 -15.544 -20.824 1.00 75.62 123 TYR A C 1
ATOM 1002 O O . TYR A 1 123 ? -4.997 -16.539 -21.403 1.00 75.62 123 TYR A O 1
ATOM 1010 N N . GLY A 1 124 ? -5.679 -14.399 -21.468 1.00 79.69 124 GLY A N 1
ATOM 1011 C CA . GLY A 1 124 ? -5.380 -14.177 -22.871 1.00 79.69 124 GLY A CA 1
ATOM 1012 C C . GLY A 1 124 ? -3.874 -14.076 -23.130 1.00 79.69 124 GLY A C 1
ATOM 1013 O O . GLY A 1 124 ? -3.085 -13.852 -22.210 1.00 79.69 124 GLY A O 1
ATOM 1014 N N . PRO A 1 125 ? -3.449 -14.262 -24.389 1.00 81.25 125 PRO A N 1
ATOM 1015 C CA . PRO A 1 125 ? -2.086 -13.941 -24.785 1.00 81.25 125 PRO A CA 1
ATOM 1016 C C . PRO A 1 125 ? -1.813 -12.440 -24.594 1.00 81.25 125 PRO A C 1
ATOM 1018 O O . PRO A 1 125 ? -2.705 -11.621 -24.797 1.00 81.25 125 PRO A O 1
ATOM 1021 N N . LEU A 1 126 ? -0.566 -12.107 -24.249 1.00 79.25 126 LEU A N 1
ATOM 1022 C CA . LEU A 1 126 ? -0.067 -10.735 -24.103 1.00 79.25 126 LEU A CA 1
ATOM 1023 C C . LEU A 1 126 ? -0.342 -9.916 -25.380 1.00 79.25 126 LEU A C 1
ATOM 1025 O O . LEU A 1 126 ? 0.221 -10.230 -26.434 1.00 79.25 126 LEU A O 1
ATOM 1029 N N . ASP A 1 127 ? -1.154 -8.860 -25.299 1.00 82.56 127 ASP A N 1
ATOM 1030 C CA . ASP A 1 127 ? -1.329 -7.929 -26.422 1.00 82.56 127 ASP A CA 1
ATOM 1031 C C . ASP A 1 127 ? -0.231 -6.870 -26.401 1.00 82.56 127 ASP A C 1
ATOM 1033 O O . ASP A 1 127 ? -0.346 -5.846 -25.737 1.00 82.56 127 ASP A O 1
ATOM 1037 N N . VAL A 1 128 ? 0.832 -7.092 -27.172 1.00 79.75 128 VAL A N 1
ATOM 1038 C CA . VAL A 1 128 ? 1.994 -6.192 -27.245 1.00 79.75 128 VAL A CA 1
ATOM 1039 C C . VAL A 1 128 ? 1.597 -4.736 -27.530 1.00 79.75 128 VAL A C 1
ATOM 1041 O O . VAL A 1 128 ? 2.221 -3.833 -26.991 1.00 79.75 128 VAL A O 1
ATOM 1044 N N . ASN A 1 129 ? 0.541 -4.457 -28.299 1.00 80.44 129 ASN A N 1
ATOM 1045 C CA . ASN A 1 129 ? 0.213 -3.070 -28.657 1.00 80.44 129 ASN A CA 1
ATOM 1046 C C . ASN A 1 129 ? -0.383 -2.280 -27.484 1.00 80.44 129 ASN A C 1
ATOM 1048 O O . ASN A 1 129 ? -0.102 -1.090 -27.335 1.00 80.44 129 ASN A O 1
ATOM 1052 N N . SER A 1 130 ? -1.199 -2.925 -26.649 1.00 81.44 130 SER A N 1
ATOM 1053 C CA . SER A 1 130 ? -1.725 -2.312 -25.424 1.00 81.44 130 SER A CA 1
ATOM 1054 C C . SER A 1 130 ? -0.784 -2.488 -24.237 1.00 81.44 130 SER A C 1
ATOM 1056 O O . SER A 1 130 ? -0.752 -1.648 -23.337 1.00 81.44 130 SER A O 1
ATOM 1058 N N . GLU A 1 131 ? -0.016 -3.575 -24.238 1.00 81.06 131 GLU A N 1
ATOM 1059 C CA . GLU A 1 131 ? 0.754 -4.052 -23.102 1.00 81.06 131 GLU A CA 1
ATOM 1060 C C . GLU A 1 131 ? 2.271 -3.798 -23.211 1.00 81.06 131 GLU A C 1
ATOM 1062 O O . GLU A 1 131 ? 3.037 -4.130 -22.313 1.00 81.06 131 GLU A O 1
ATOM 1067 N N . GLU A 1 132 ? 2.789 -3.183 -24.261 1.00 84.12 132 GLU A N 1
ATOM 1068 C CA . GLU A 1 132 ? 4.204 -2.795 -24.285 1.00 84.12 132 GLU A CA 1
ATOM 1069 C C . GLU A 1 132 ? 4.530 -1.601 -23.355 1.00 84.12 132 GLU A C 1
ATOM 1071 O O . GLU A 1 132 ? 5.524 -1.678 -22.623 1.00 84.12 132 GLU A O 1
ATOM 1076 N N . PRO A 1 133 ? 3.713 -0.526 -23.272 1.00 84.62 133 PRO A N 1
ATOM 1077 C CA . PRO A 1 133 ? 4.086 0.679 -22.520 1.00 84.62 133 PRO A CA 1
ATOM 1078 C C . PRO A 1 133 ? 4.270 0.454 -21.012 1.00 84.62 133 PRO A C 1
ATOM 1080 O O . PRO A 1 133 ? 5.284 0.829 -20.428 1.00 84.62 133 PRO A O 1
ATOM 1083 N N . T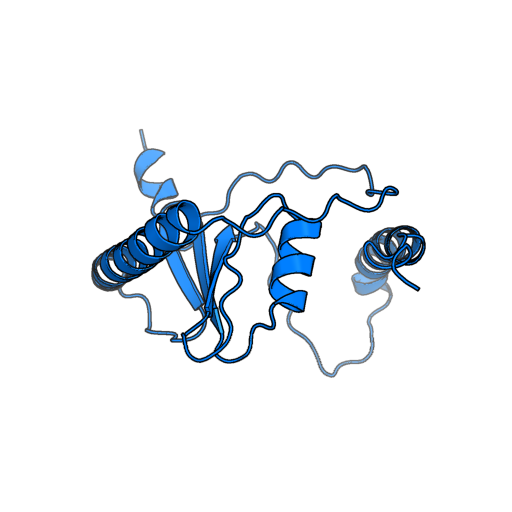RP A 1 134 ? 3.312 -0.199 -20.360 1.00 80.44 134 TRP A N 1
ATOM 1084 C CA . TRP A 1 134 ? 3.409 -0.560 -18.942 1.00 80.44 134 TRP A CA 1
ATOM 1085 C C . TRP A 1 134 ? 4.496 -1.617 -18.651 1.00 80.44 134 TRP A C 1
ATOM 1087 O O . TRP A 1 134 ? 5.119 -1.541 -17.594 1.00 80.44 134 TRP A O 1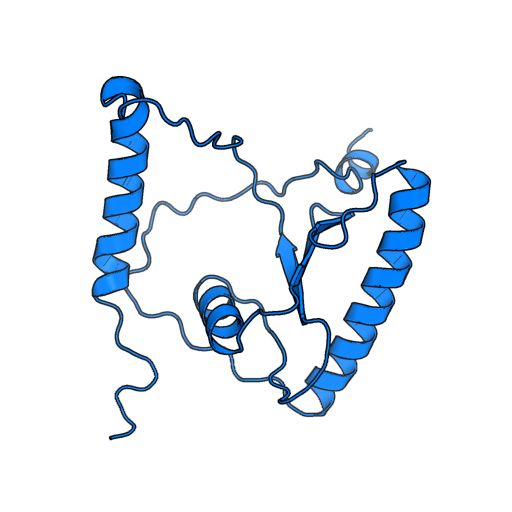
ATOM 1097 N N . LEU A 1 135 ? 4.802 -2.544 -19.574 1.00 84.56 135 LEU A N 1
ATOM 1098 C CA . LEU A 1 135 ? 5.930 -3.474 -19.437 1.00 84.56 135 LEU A CA 1
ATOM 1099 C C . LEU A 1 135 ? 7.265 -2.730 -19.492 1.00 84.56 135 LEU A C 1
ATOM 1101 O O . LEU A 1 135 ? 8.180 -3.047 -18.730 1.00 84.56 135 LEU A O 1
ATOM 1105 N N . PHE A 1 136 ? 7.375 -1.727 -20.364 1.00 86.69 136 PHE A N 1
ATOM 1106 C CA . PHE A 1 136 ? 8.538 -0.852 -20.440 1.00 86.69 136 PHE A CA 1
ATOM 1107 C C . PHE A 1 136 ? 8.733 -0.063 -19.138 1.00 86.69 136 PHE A C 1
ATOM 1109 O O . PHE A 1 136 ? 9.821 -0.097 -18.560 1.00 86.69 136 PHE A O 1
ATOM 1116 N N . GLU A 1 137 ? 7.677 0.565 -18.617 1.00 84.75 137 GLU A N 1
ATOM 1117 C CA . GLU A 1 137 ? 7.722 1.273 -17.329 1.00 84.75 137 GLU A CA 1
ATOM 1118 C C . GLU A 1 137 ? 8.068 0.336 -16.163 1.00 84.75 137 GLU A C 1
ATOM 1120 O O . GLU A 1 137 ? 8.925 0.639 -15.326 1.00 84.75 137 GLU A O 1
ATOM 1125 N N . PHE A 1 138 ? 7.467 -0.854 -16.137 1.00 85.88 138 PHE A N 1
ATOM 1126 C CA . PHE A 1 138 ? 7.749 -1.870 -15.128 1.00 85.88 138 PHE A CA 1
ATOM 1127 C C . PHE A 1 138 ? 9.209 -2.327 -15.180 1.00 85.88 138 PHE A C 1
ATOM 1129 O O . PHE A 1 138 ? 9.884 -2.401 -14.149 1.00 85.88 138 PHE A O 1
ATOM 1136 N N . ARG A 1 139 ? 9.742 -2.562 -16.384 1.00 88.25 139 ARG A N 1
ATOM 1137 C CA . ARG A 1 139 ? 11.156 -2.887 -16.595 1.00 88.25 139 ARG A CA 1
ATOM 1138 C C . ARG A 1 139 ? 12.065 -1.765 -16.098 1.00 88.25 139 ARG A C 1
ATOM 1140 O O . ARG A 1 139 ? 13.051 -2.053 -15.417 1.00 88.25 139 ARG A O 1
ATOM 1147 N N . ASN A 1 140 ? 11.727 -0.511 -16.392 1.00 87.31 140 ASN A N 1
ATOM 1148 C CA . ASN A 1 140 ? 12.491 0.649 -15.940 1.00 87.31 140 ASN A CA 1
ATOM 1149 C C . ASN A 1 140 ? 12.499 0.778 -14.413 1.00 87.31 140 ASN A C 1
ATOM 1151 O O . ASN A 1 140 ? 13.505 1.210 -13.857 1.00 87.31 140 ASN A O 1
ATOM 1155 N N . CYS A 1 141 ? 11.433 0.360 -13.726 1.00 83.38 141 CYS A N 1
ATOM 1156 C CA . CYS A 1 141 ? 11.398 0.296 -12.263 1.00 83.38 141 CYS A CA 1
ATOM 1157 C C . CYS A 1 141 ? 12.256 -0.852 -11.710 1.00 83.38 141 CYS A C 1
ATOM 1159 O O . CYS A 1 141 ? 12.998 -0.659 -10.749 1.00 83.38 141 CYS A O 1
ATOM 1161 N N . ILE A 1 142 ? 12.180 -2.040 -12.319 1.00 86.19 142 ILE A N 1
ATOM 1162 C CA . ILE A 1 142 ? 12.875 -3.239 -11.828 1.00 86.19 142 ILE A CA 1
ATOM 1163 C C . ILE A 1 142 ? 14.390 -3.119 -11.940 1.00 86.19 142 ILE A C 1
ATOM 1165 O O . ILE A 1 142 ? 15.091 -3.577 -11.039 1.00 86.19 142 ILE A O 1
ATOM 1169 N N . ILE A 1 143 ? 14.907 -2.565 -13.041 1.00 89.00 143 ILE A N 1
ATOM 1170 C CA . ILE A 1 143 ? 16.356 -2.536 -13.292 1.00 89.00 143 ILE A CA 1
ATOM 1171 C C . ILE A 1 143 ? 17.103 -1.855 -12.127 1.00 89.00 143 ILE A C 1
ATOM 1173 O O . ILE A 1 143 ? 17.946 -2.518 -11.524 1.00 89.00 143 ILE A O 1
ATOM 1177 N N . PRO A 1 144 ? 16.751 -0.625 -11.704 1.00 84.62 144 PRO A N 1
ATOM 1178 C CA . PRO A 1 144 ? 17.382 0.013 -10.551 1.00 84.62 144 PRO A CA 1
ATOM 1179 C C . PRO A 1 144 ? 17.103 -0.699 -9.226 1.00 84.62 144 PRO A C 1
ATOM 1181 O O . PRO A 1 144 ? 17.978 -0.745 -8.369 1.00 84.62 144 PRO A O 1
ATOM 1184 N N . MET A 1 145 ? 15.914 -1.289 -9.047 1.00 82.88 145 MET A N 1
ATOM 1185 C CA . MET A 1 145 ? 15.597 -2.054 -7.831 1.00 82.88 145 MET A CA 1
ATOM 1186 C C . MET A 1 145 ? 16.500 -3.280 -7.658 1.00 82.88 145 MET A C 1
ATOM 1188 O O . MET A 1 145 ? 16.816 -3.651 -6.532 1.00 82.88 145 MET A O 1
ATOM 1192 N N . ARG A 1 146 ? 16.943 -3.908 -8.754 1.00 84.81 146 ARG A N 1
ATOM 1193 C CA . ARG A 1 146 ? 17.900 -5.028 -8.713 1.00 84.81 146 ARG A CA 1
ATOM 1194 C C . ARG A 1 146 ? 19.313 -4.596 -8.334 1.00 84.81 146 ARG A C 1
ATOM 1196 O O . ARG A 1 146 ? 20.080 -5.425 -7.857 1.00 84.81 146 ARG A O 1
ATOM 1203 N N . GLU A 1 147 ? 19.648 -3.328 -8.546 1.00 85.62 147 GLU A N 1
ATOM 1204 C CA . GLU A 1 147 ? 20.932 -2.740 -8.152 1.00 85.62 147 GLU A CA 1
ATOM 1205 C C . GLU A 1 147 ? 20.944 -2.305 -6.676 1.00 85.62 147 GLU A C 1
ATOM 1207 O O . GLU A 1 147 ? 21.986 -1.906 -6.156 1.00 85.62 147 GLU A O 1
ATOM 1212 N N . TRP A 1 148 ? 19.806 -2.382 -5.975 1.00 83.19 148 TRP A N 1
ATOM 1213 C CA . TRP A 1 148 ? 19.736 -2.025 -4.565 1.00 83.19 148 TRP A CA 1
ATOM 1214 C C . TRP A 1 148 ? 20.572 -2.972 -3.701 1.00 83.19 148 TRP A C 1
ATOM 1216 O O . TRP A 1 148 ? 20.476 -4.196 -3.780 1.00 83.19 148 TRP A O 1
ATOM 1226 N N . VAL A 1 149 ? 21.361 -2.377 -2.811 1.00 78.06 149 VAL A N 1
ATOM 1227 C CA . VAL A 1 149 ? 22.170 -3.106 -1.839 1.00 78.06 149 VAL A CA 1
ATOM 1228 C C . VAL A 1 149 ? 21.260 -3.657 -0.749 1.00 78.06 149 VAL A C 1
ATOM 1230 O O . VAL A 1 149 ? 20.409 -2.940 -0.221 1.00 78.06 149 VAL A O 1
ATOM 1233 N N . SER A 1 150 ? 21.447 -4.927 -0.380 1.00 70.69 150 SER A N 1
ATOM 1234 C CA . SER A 1 150 ? 20.717 -5.490 0.753 1.00 70.69 150 SER A CA 1
ATOM 1235 C C . SER A 1 150 ? 21.079 -4.715 2.021 1.00 70.69 150 SER A C 1
ATOM 1237 O O . SER A 1 150 ? 22.256 -4.635 2.378 1.00 70.69 150 SER A O 1
ATOM 1239 N N . PRO A 1 151 ? 20.091 -4.209 2.767 1.00 65.69 151 PRO A N 1
ATOM 1240 C CA . PRO A 1 151 ? 20.352 -3.502 4.014 1.00 65.69 151 PRO A CA 1
ATO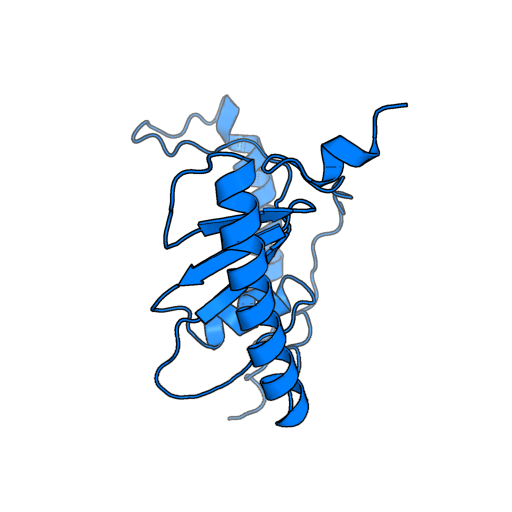M 1241 C C . PRO A 1 151 ? 20.865 -4.424 5.141 1.00 65.69 151 PRO A C 1
ATOM 1243 O O . PRO A 1 151 ? 21.153 -3.953 6.238 1.00 65.69 151 PRO A O 1
ATOM 1246 N N . TYR A 1 152 ? 20.993 -5.730 4.877 1.00 63.84 152 TYR A N 1
ATOM 1247 C CA . TYR A 1 152 ? 21.571 -6.732 5.776 1.00 63.84 152 TYR A CA 1
ATOM 1248 C C . TYR A 1 152 ? 22.961 -7.222 5.329 1.00 63.84 152 TYR A C 1
ATOM 1250 O O . TYR A 1 152 ? 23.537 -8.078 5.997 1.00 63.84 152 TYR A O 1
ATOM 1258 N N . ALA A 1 153 ? 23.509 -6.701 4.222 1.00 58.62 153 ALA A N 1
ATOM 1259 C CA . ALA A 1 153 ? 24.768 -7.177 3.638 1.00 58.62 153 ALA A CA 1
ATOM 1260 C C . ALA A 1 153 ? 26.015 -6.934 4.516 1.00 58.62 153 ALA A C 1
ATOM 1262 O O . ALA A 1 153 ? 27.022 -7.600 4.320 1.00 58.62 153 ALA A O 1
ATOM 1263 N N . GLU A 1 154 ? 25.955 -6.038 5.508 1.00 52.03 154 GLU A N 1
ATOM 1264 C CA . GLU A 1 154 ? 27.069 -5.756 6.436 1.00 52.03 154 GLU A CA 1
ATOM 1265 C C . GLU A 1 154 ? 27.137 -6.698 7.659 1.00 52.03 154 GLU A C 1
ATOM 1267 O O . GLU A 1 154 ? 27.925 -6.463 8.573 1.00 52.03 154 GLU A O 1
ATOM 1272 N N . ARG A 1 155 ? 26.303 -7.746 7.736 1.00 44.25 155 ARG A N 1
ATOM 1273 C CA . ARG A 1 155 ? 26.234 -8.656 8.901 1.00 44.25 155 ARG A CA 1
ATOM 1274 C C . ARG A 1 155 ? 26.620 -10.109 8.600 1.00 44.25 155 ARG A C 1
ATOM 1276 O O . ARG A 1 155 ? 25.966 -11.028 9.094 1.00 44.25 155 ARG A O 1
ATOM 1283 N N . ILE A 1 156 ? 27.687 -10.315 7.831 1.00 36.44 156 ILE A N 1
ATOM 1284 C CA . ILE A 1 156 ? 28.376 -11.614 7.739 1.00 36.44 156 ILE A CA 1
ATOM 1285 C C . ILE A 1 156 ? 29.831 -11.421 8.143 1.00 36.44 156 ILE A C 1
ATOM 1287 O O . ILE A 1 156 ? 30.465 -10.505 7.579 1.00 36.44 156 ILE A O 1
#

Foldseek 3Di:
DPPPVLQQDLPDADDDDPDPDQDLEQFDQDDADDPVRVVVVVVVVVVQVVQQVVSCVVVVPDDDVQWGRGGRQKIKGWDPDCDVVNVRVVCRVPVDHDHDDPDDDGDIDIDGHHDDDDDDDDPDPDDCVVRVPVVVVVVVNVVSVVVYDDPCVVPD

Organism: NCBI:txid911720

Radius of gyration: 18.68 Å; chains: 1; bounding box: 52×40×52 Å

Sequence (156 aa):
MGSIISIFHPGFTWPQRISPIICKITPKIPRSPGKLGRRAWDLLHTSLYTIWNWYSGWYGIEFDSRIMDLPFGLILKSSDRTSKEEAASIQMTRATEQPNEPYNRFWSMLMTRLSGILLENSYGPLDVNSEEPWLFEFRNCIIPMREWVSPYAERI

Secondary structure (DSSP, 8-state):
--HHHHHTSTT-------------SPPPPPPPP-HHHHHHHHHHHHHHHHHHHHHHHHHT----SSEEEEGGGEEEEEETT--HHHHHHHHHHSS-------S---EEEEEEPPP-------SSPP-HHHHHHHHHHHHHHHHHHHTPPPTTTT--